Protein AF-A0A948BD24-F1 (afdb_monomer_lite)

Secondary structure (DSSP, 8-state):
--HHHHHHHHHHHHHHHHHTT--HHHHHHHHHHHHHHHHHHHHHSTTT-PPPSS-TT-SHHHHHT--HHHHHHHHHHHHHHHHTSSTHHHHHSTT-----S-HHHHHHIIIIIITTS-STTS-HHHHHHHHH--

pLDDT: mean 91.84, std 8.22, range [50.53, 98.44]

Radius of gyration: 14.21 Å; chains: 1; bounding box: 34×25×36 Å

Sequence (134 aa):
MTSANIVQKLWNYCNVLRDDGMSYGDYVEQLTYLLFLKMSDERTKAPYNKPSAVPEGCDWPTLIKKDGDDLFVHYRHLLDKLGKEKGLLGLIFNKSQNKFQDPAKLRRLLVDLIGKENWSVMSADVKGDAYEGL

Structure (mmCIF, N/CA/C/O backbone):
data_AF-A0A948BD24-F1
#
_entry.id   AF-A0A948BD24-F1
#
loop_
_atom_site.group_PDB
_atom_site.id
_atom_site.type_symbol
_atom_site.label_atom_id
_atom_site.label_alt_id
_atom_site.label_comp_id
_atom_site.label_asym_id
_atom_site.label_entity_id
_atom_site.label_seq_id
_atom_site.pdbx_PDB_ins_code
_atom_site.Cartn_x
_atom_site.Cartn_y
_atom_site.Cartn_z
_atom_site.occupancy
_atom_site.B_iso_or_equiv
_atom_site.auth_seq_id
_atom_site.auth_comp_id
_atom_site.auth_asym_id
_atom_site.auth_atom_id
_atom_site.pdbx_PDB_model_num
ATOM 1 N N . MET A 1 1 ? 16.254 -7.986 10.966 1.00 50.53 1 MET A N 1
ATOM 2 C CA . MET A 1 1 ? 16.641 -6.950 9.984 1.00 50.53 1 MET A CA 1
ATOM 3 C C . MET A 1 1 ? 16.732 -5.645 10.757 1.00 50.53 1 MET A C 1
ATOM 5 O O . MET A 1 1 ? 15.875 -5.440 11.606 1.00 50.53 1 MET A O 1
ATOM 9 N N . THR A 1 2 ? 17.774 -4.833 10.587 1.00 62.69 2 THR A N 1
ATOM 10 C CA . THR A 1 2 ? 17.799 -3.501 11.215 1.00 62.69 2 THR A CA 1
ATOM 11 C C . THR A 1 2 ? 16.849 -2.579 10.461 1.00 62.69 2 THR A C 1
ATOM 13 O O . THR A 1 2 ? 16.658 -2.732 9.254 1.00 62.69 2 THR A O 1
ATOM 16 N N . SER A 1 3 ? 16.266 -1.612 11.158 1.00 66.06 3 SER A N 1
ATOM 17 C CA . SER A 1 3 ? 15.333 -0.655 10.570 1.00 66.06 3 SER A CA 1
ATOM 18 C C . SER A 1 3 ? 15.942 0.164 9.419 1.00 66.06 3 SER A C 1
ATOM 20 O O . SER A 1 3 ? 15.271 0.446 8.434 1.00 66.06 3 SER A O 1
ATOM 22 N N . ALA A 1 4 ? 17.248 0.444 9.471 1.00 71.25 4 ALA A N 1
ATOM 23 C CA . ALA A 1 4 ? 17.970 1.104 8.380 1.00 71.25 4 ALA A CA 1
ATOM 24 C C . ALA A 1 4 ? 17.960 0.289 7.067 1.00 71.25 4 ALA A C 1
ATOM 26 O O . ALA A 1 4 ? 17.893 0.855 5.977 1.00 71.25 4 ALA A O 1
ATOM 27 N N . ASN A 1 5 ? 17.961 -1.048 7.151 1.00 83.50 5 ASN A N 1
ATOM 28 C CA . ASN A 1 5 ? 18.003 -1.906 5.965 1.00 83.50 5 ASN A CA 1
ATOM 29 C C . ASN A 1 5 ? 16.668 -1.932 5.208 1.00 83.50 5 ASN A C 1
ATOM 31 O O . ASN A 1 5 ? 16.674 -2.141 3.996 1.00 83.50 5 ASN A O 1
ATOM 35 N N . ILE A 1 6 ? 15.527 -1.766 5.891 1.00 85.25 6 ILE A N 1
ATOM 36 C CA . ILE A 1 6 ? 14.225 -1.708 5.208 1.00 85.25 6 ILE A CA 1
ATOM 37 C C . ILE A 1 6 ? 14.039 -0.368 4.503 1.00 85.25 6 ILE A C 1
ATOM 39 O O . ILE A 1 6 ? 13.622 -0.361 3.345 1.00 85.25 6 ILE A O 1
ATOM 43 N N . VAL A 1 7 ? 14.424 0.737 5.152 1.00 85.50 7 VAL A N 1
ATOM 44 C CA . VAL A 1 7 ? 14.413 2.070 4.540 1.00 85.50 7 VAL A CA 1
ATOM 45 C C . VAL A 1 7 ? 15.239 2.011 3.257 1.00 85.50 7 VAL A C 1
ATOM 47 O O . VAL A 1 7 ? 14.680 2.120 2.174 1.00 85.50 7 VAL A O 1
ATOM 50 N N . GLN A 1 8 ? 16.510 1.616 3.318 1.00 88.75 8 GLN A N 1
ATOM 51 C CA . GLN A 1 8 ? 17.349 1.515 2.117 1.00 88.75 8 GLN A CA 1
ATOM 52 C C . GLN A 1 8 ? 16.759 0.630 0.991 1.00 88.75 8 GLN A C 1
ATOM 54 O O . GLN A 1 8 ? 16.983 0.883 -0.194 1.00 88.75 8 GLN A O 1
ATOM 59 N N . LYS A 1 9 ? 15.980 -0.408 1.316 1.00 90.75 9 LYS A N 1
ATOM 60 C CA . LYS A 1 9 ? 15.297 -1.222 0.296 1.00 90.75 9 LYS A CA 1
ATOM 61 C C . LYS A 1 9 ? 14.136 -0.490 -0.375 1.00 90.75 9 LYS A C 1
ATOM 63 O O . LYS A 1 9 ? 14.016 -0.593 -1.594 1.00 90.75 9 LYS A O 1
ATOM 68 N N . LEU A 1 10 ? 13.305 0.226 0.384 1.00 91.69 10 LEU A N 1
ATOM 69 C CA . LEU A 1 10 ? 12.228 1.060 -0.168 1.00 91.69 10 LEU A CA 1
ATOM 70 C C . LEU A 1 10 ? 12.796 2.130 -1.102 1.00 91.69 10 LEU A C 1
ATOM 72 O O . LEU A 1 10 ? 12.311 2.334 -2.208 1.00 91.69 10 LEU A O 1
ATOM 76 N N . TRP A 1 11 ? 13.901 2.726 -0.686 1.00 87.94 11 TRP A N 1
ATOM 77 C CA . TRP A 1 11 ? 14.679 3.708 -1.427 1.00 87.94 11 TRP A CA 1
ATOM 78 C C . TRP A 1 11 ? 15.191 3.207 -2.769 1.00 87.94 11 TRP A C 1
ATOM 80 O O . TRP A 1 11 ? 14.926 3.788 -3.821 1.00 87.94 11 TRP A O 1
ATOM 90 N N . ASN A 1 12 ? 15.884 2.070 -2.746 1.00 91.81 12 ASN A N 1
ATOM 91 C CA . ASN A 1 12 ? 16.360 1.436 -3.968 1.00 91.81 12 ASN A CA 1
ATOM 92 C C . ASN A 1 12 ? 15.195 1.080 -4.897 1.00 91.81 12 ASN A C 1
ATOM 94 O O . ASN A 1 12 ? 15.341 1.132 -6.115 1.00 91.81 12 ASN A O 1
ATOM 98 N N . TYR A 1 13 ? 14.035 0.746 -4.330 1.00 94.44 13 TYR A N 1
ATOM 99 C CA . TYR A 1 13 ? 12.848 0.438 -5.108 1.00 94.44 13 TYR A CA 1
ATOM 100 C C . TYR A 1 13 ? 12.177 1.672 -5.721 1.00 94.44 13 TYR A C 1
ATOM 102 O O . TYR A 1 13 ? 11.712 1.595 -6.854 1.00 94.44 13 TYR A O 1
ATOM 110 N N . CYS A 1 14 ? 12.207 2.820 -5.039 1.00 92.50 14 CYS A N 1
ATOM 111 C CA . CYS A 1 14 ? 11.777 4.104 -5.598 1.00 92.50 14 CYS A CA 1
ATOM 112 C C . CYS A 1 14 ? 12.518 4.425 -6.902 1.00 92.50 14 CYS A C 1
ATOM 114 O O . CYS A 1 14 ? 11.891 4.831 -7.876 1.00 92.50 14 CYS A O 1
ATOM 116 N N . ASN A 1 15 ? 13.835 4.194 -6.955 1.00 91.69 15 ASN A N 1
ATOM 117 C CA . ASN A 1 15 ? 14.613 4.409 -8.180 1.00 91.69 15 ASN A CA 1
ATOM 118 C C . ASN A 1 15 ? 14.117 3.532 -9.340 1.00 91.69 15 ASN A C 1
ATOM 120 O O . ASN A 1 15 ? 13.971 4.031 -10.449 1.00 91.69 15 ASN A O 1
ATOM 124 N N . VAL A 1 16 ? 13.780 2.265 -9.072 1.00 93.81 16 VAL A N 1
ATOM 125 C CA . VAL A 1 16 ? 13.220 1.354 -10.088 1.00 93.81 16 VAL A CA 1
ATOM 126 C C . VAL A 1 16 ? 11.871 1.857 -10.606 1.00 93.81 16 VAL A C 1
ATOM 128 O O . VAL A 1 16 ? 11.633 1.837 -11.806 1.00 93.81 16 VAL A O 1
ATOM 131 N N . LEU A 1 17 ? 10.989 2.321 -9.717 1.00 95.44 17 LEU A N 1
ATOM 132 C CA . LEU A 1 17 ? 9.674 2.844 -10.106 1.00 95.44 17 LEU A CA 1
ATOM 133 C C . LEU A 1 17 ? 9.782 4.176 -10.860 1.00 95.44 17 LEU A C 1
ATOM 135 O O . LEU A 1 17 ? 8.974 4.457 -11.744 1.00 95.44 17 LEU A O 1
ATOM 139 N N . ARG A 1 18 ? 10.792 4.987 -10.535 1.00 93.62 18 ARG A N 1
ATOM 140 C CA . ARG A 1 18 ? 11.085 6.233 -11.245 1.00 93.62 18 ARG A CA 1
ATOM 141 C C . ARG A 1 18 ? 11.492 5.980 -12.691 1.00 93.62 18 ARG A C 1
ATOM 143 O O . ARG A 1 18 ? 11.068 6.727 -13.568 1.00 93.62 18 ARG A O 1
ATOM 150 N N . ASP A 1 19 ? 12.255 4.921 -12.944 1.00 93.06 19 ASP A N 1
ATOM 151 C CA . ASP A 1 19 ? 12.629 4.527 -14.305 1.00 93.06 19 ASP A CA 1
ATOM 152 C C . ASP A 1 19 ? 11.397 4.107 -15.142 1.00 93.06 19 ASP A C 1
ATOM 154 O O . ASP A 1 19 ? 11.422 4.213 -16.366 1.00 93.06 19 ASP A O 1
ATOM 158 N N . ASP A 1 20 ? 10.284 3.736 -14.493 1.00 92.75 20 ASP A N 1
ATOM 159 C CA . ASP A 1 20 ? 8.979 3.495 -15.134 1.00 92.75 20 ASP A CA 1
ATOM 160 C C . ASP A 1 20 ? 8.096 4.748 -15.253 1.00 92.75 20 ASP A C 1
ATOM 162 O O . ASP A 1 20 ? 6.933 4.661 -15.650 1.00 92.75 20 ASP A O 1
ATOM 166 N N . GLY A 1 21 ? 8.614 5.917 -14.876 1.00 92.62 21 GLY A N 1
ATOM 167 C CA . GLY A 1 21 ? 7.902 7.191 -14.954 1.00 92.62 21 GLY A CA 1
ATOM 168 C C . GLY A 1 21 ? 7.077 7.559 -13.719 1.00 92.62 21 GLY A C 1
ATOM 169 O O . GLY A 1 21 ? 6.337 8.541 -13.773 1.00 92.62 21 GLY A O 1
ATOM 170 N N . MET A 1 22 ? 7.191 6.832 -12.600 1.00 96.19 22 MET A N 1
ATOM 171 C CA . MET A 1 22 ? 6.590 7.270 -11.336 1.00 96.19 22 MET A CA 1
ATOM 172 C C . MET A 1 22 ? 7.366 8.470 -10.785 1.00 96.19 22 MET A C 1
ATOM 174 O O . MET A 1 22 ? 8.573 8.385 -10.550 1.00 96.19 22 MET A O 1
ATOM 178 N N . SER A 1 23 ? 6.686 9.597 -10.556 1.00 94.94 23 SER A N 1
ATOM 179 C CA . SER A 1 23 ? 7.336 10.719 -9.886 1.00 94.94 23 SER A CA 1
ATOM 180 C C . SER A 1 23 ? 7.630 10.368 -8.430 1.00 94.94 23 SER A C 1
ATOM 182 O O . SER A 1 23 ? 6.988 9.516 -7.816 1.00 94.94 23 SER A O 1
ATOM 184 N N . TYR A 1 24 ? 8.596 11.063 -7.851 1.00 90.75 24 TYR A N 1
ATOM 185 C CA . TYR A 1 24 ? 8.910 10.911 -6.442 1.00 90.75 24 TYR A CA 1
ATOM 186 C C . TYR A 1 24 ? 7.693 11.194 -5.532 1.00 90.75 24 TYR A C 1
ATOM 188 O O . TYR A 1 24 ? 7.400 10.418 -4.624 1.00 90.75 24 TYR A O 1
ATOM 196 N N . GLY A 1 25 ? 6.939 12.262 -5.821 1.00 92.69 25 GLY A N 1
ATOM 197 C CA . GLY A 1 25 ? 5.733 12.602 -5.062 1.00 92.69 25 GLY A CA 1
ATOM 198 C C . GLY A 1 25 ? 4.661 11.516 -5.165 1.00 92.69 25 GLY A C 1
ATOM 199 O O . GLY A 1 25 ? 4.069 11.144 -4.154 1.00 92.69 25 GLY A O 1
ATOM 200 N N . ASP A 1 26 ? 4.480 10.944 -6.361 1.00 95.62 26 ASP A N 1
ATOM 201 C CA . ASP A 1 26 ? 3.586 9.800 -6.560 1.00 95.62 26 ASP 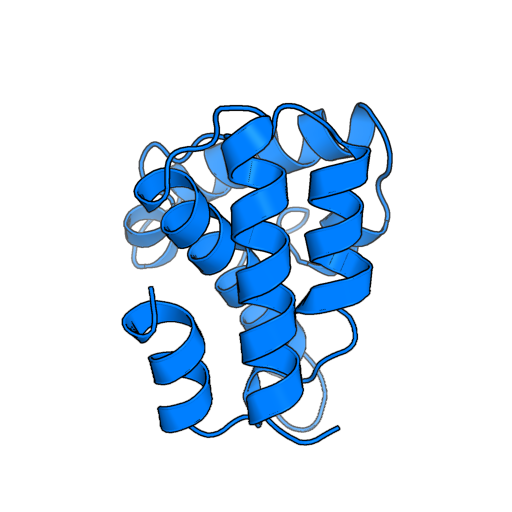A CA 1
ATOM 202 C C . ASP A 1 26 ? 4.042 8.594 -5.729 1.00 95.62 26 ASP A C 1
ATOM 204 O O . ASP A 1 26 ? 3.220 7.947 -5.088 1.00 95.62 26 ASP A O 1
ATOM 208 N N . TYR A 1 27 ? 5.344 8.293 -5.693 1.00 94.56 27 TYR A N 1
ATOM 209 C CA . TYR A 1 27 ? 5.867 7.184 -4.896 1.00 94.56 27 TYR A CA 1
ATOM 210 C C . TYR A 1 27 ? 5.580 7.353 -3.398 1.00 94.56 27 TYR A C 1
ATOM 212 O O . TYR A 1 27 ? 5.067 6.424 -2.771 1.00 94.56 27 TYR A O 1
ATOM 220 N N . VAL A 1 28 ? 5.861 8.533 -2.833 1.00 93.06 28 VAL A N 1
ATOM 221 C CA . VAL A 1 28 ? 5.578 8.846 -1.420 1.00 93.06 28 VAL A CA 1
ATOM 222 C C . VAL A 1 28 ? 4.083 8.702 -1.124 1.00 93.06 28 VAL A C 1
ATOM 224 O O . VAL A 1 28 ? 3.698 8.118 -0.106 1.00 93.06 28 VAL A O 1
ATOM 227 N N . GLU A 1 29 ? 3.226 9.188 -2.023 1.00 94.56 29 GLU A N 1
ATOM 228 C CA . GLU A 1 29 ? 1.774 9.068 -1.902 1.00 94.56 29 GLU A CA 1
ATOM 229 C C . GLU A 1 29 ? 1.335 7.592 -1.885 1.00 94.56 29 GLU A C 1
ATOM 231 O O . GLU A 1 29 ? 0.653 7.152 -0.954 1.00 94.56 29 GLU A O 1
ATOM 236 N N . GLN A 1 30 ? 1.797 6.789 -2.849 1.00 96.50 30 GLN A N 1
ATOM 237 C CA . GLN A 1 30 ? 1.493 5.357 -2.892 1.00 96.50 30 GLN A CA 1
ATOM 238 C C . GLN A 1 30 ? 2.009 4.622 -1.648 1.00 96.50 30 GLN A C 1
ATOM 240 O O . GLN A 1 30 ? 1.302 3.789 -1.079 1.00 96.50 30 GLN A O 1
ATOM 245 N N . LEU A 1 31 ? 3.226 4.932 -1.197 1.00 94.62 31 LEU A N 1
ATOM 246 C CA . LEU A 1 31 ? 3.806 4.338 0.002 1.00 94.62 31 LEU A CA 1
ATOM 247 C C . LEU A 1 31 ? 2.954 4.657 1.239 1.00 94.62 31 LEU A C 1
ATOM 249 O O . LEU A 1 31 ? 2.681 3.760 2.036 1.00 94.62 31 LEU A O 1
ATOM 253 N N . THR A 1 32 ? 2.465 5.893 1.355 1.00 93.81 32 THR A N 1
ATOM 254 C CA . THR A 1 32 ? 1.578 6.332 2.443 1.00 93.81 32 THR A CA 1
ATOM 255 C C . THR A 1 32 ? 0.298 5.497 2.490 1.00 93.81 32 THR A C 1
ATOM 257 O O . THR A 1 32 ? -0.079 4.995 3.553 1.00 93.81 32 THR A O 1
ATOM 260 N N . TYR A 1 33 ? -0.349 5.279 1.342 1.00 97.06 33 TYR A N 1
ATOM 261 C CA . TYR A 1 33 ? -1.556 4.452 1.244 1.00 97.06 33 TYR A CA 1
ATOM 262 C C . TYR A 1 33 ? -1.301 3.013 1.685 1.00 97.06 33 TYR A C 1
ATOM 264 O O . TYR A 1 33 ? -2.036 2.460 2.506 1.00 97.06 33 TYR A O 1
ATOM 272 N N . LEU A 1 34 ? -0.234 2.407 1.172 1.00 97.12 34 LEU A N 1
ATOM 273 C CA . LEU A 1 34 ? 0.094 1.016 1.456 1.00 97.12 34 LEU A CA 1
ATOM 274 C C . LEU A 1 34 ? 0.503 0.807 2.918 1.00 97.12 34 LEU A C 1
ATOM 276 O O . LEU A 1 34 ? 0.056 -0.155 3.547 1.00 97.12 34 LEU A O 1
ATOM 280 N N . LEU A 1 35 ? 1.290 1.721 3.488 1.00 95.19 35 LEU A N 1
ATOM 281 C CA . LEU A 1 35 ? 1.668 1.679 4.900 1.00 95.19 35 LEU A CA 1
ATOM 282 C C . LEU A 1 35 ? 0.464 1.880 5.817 1.00 95.19 35 LEU A C 1
ATOM 284 O O . LEU A 1 35 ? 0.338 1.161 6.811 1.00 95.19 35 LEU A O 1
ATOM 288 N N . PHE A 1 36 ? -0.458 2.783 5.471 1.00 95.50 36 PHE A N 1
ATOM 289 C CA . PHE A 1 36 ? -1.703 2.944 6.218 1.00 95.50 36 PHE A CA 1
ATOM 290 C C . PHE A 1 36 ? -2.499 1.634 6.259 1.00 95.50 36 PHE A C 1
ATOM 292 O O . PHE A 1 36 ? -2.906 1.191 7.335 1.00 95.50 36 PHE A O 1
ATOM 299 N N . LEU A 1 37 ? -2.673 0.975 5.109 1.00 97.12 37 LEU A N 1
ATOM 300 C CA . LEU A 1 37 ? -3.398 -0.294 5.014 1.00 97.12 37 LEU A CA 1
ATOM 301 C C . LEU A 1 37 ? -2.703 -1.407 5.805 1.00 97.12 37 LEU A C 1
ATOM 303 O O . LEU A 1 37 ? -3.365 -2.127 6.557 1.00 97.12 37 LEU A O 1
ATOM 307 N N . LYS A 1 38 ? -1.373 -1.513 5.698 1.00 96.31 38 LYS A N 1
ATOM 308 C CA . LYS A 1 38 ? -0.575 -2.488 6.451 1.00 96.31 38 LYS A CA 1
ATOM 309 C C . LYS A 1 38 ? -0.707 -2.285 7.958 1.00 96.31 38 LYS A C 1
ATOM 311 O O . LYS A 1 38 ? -0.982 -3.236 8.684 1.00 96.31 38 LYS A O 1
ATOM 316 N N . MET A 1 39 ? -0.529 -1.054 8.431 1.00 94.31 39 MET A N 1
ATOM 317 C CA . MET A 1 39 ? -0.611 -0.728 9.857 1.00 94.31 39 MET A CA 1
ATOM 318 C C . MET A 1 39 ? -2.039 -0.858 10.395 1.00 94.31 39 MET A C 1
ATOM 320 O O . MET A 1 39 ? -2.229 -1.235 11.551 1.00 94.31 39 MET A O 1
ATOM 324 N N . SER A 1 40 ? -3.051 -0.569 9.572 1.00 94.62 40 SER A N 1
ATOM 325 C CA . SER A 1 40 ? -4.451 -0.826 9.916 1.00 94.62 40 SER A CA 1
ATOM 326 C C . SER A 1 40 ? -4.686 -2.320 10.159 1.00 94.62 40 SER A C 1
ATOM 328 O O . SER A 1 40 ? -5.230 -2.679 11.200 1.00 94.62 40 SER A O 1
ATOM 330 N N . ASP A 1 41 ? -4.221 -3.193 9.261 1.00 96.12 41 ASP A N 1
ATOM 331 C CA . ASP A 1 41 ? -4.325 -4.655 9.406 1.00 96.12 41 ASP A CA 1
ATOM 332 C C . ASP A 1 41 ? -3.507 -5.211 10.585 1.00 96.12 41 ASP A C 1
ATOM 334 O O . ASP A 1 41 ? -3.962 -6.093 11.304 1.00 96.12 41 ASP A O 1
ATOM 338 N N . GLU A 1 42 ? -2.316 -4.684 10.857 1.00 95.50 42 GLU A N 1
ATOM 339 C CA . GLU A 1 42 ? -1.540 -5.094 12.037 1.00 95.50 42 GLU A CA 1
ATOM 340 C C . GLU A 1 42 ? -2.257 -4.773 13.352 1.00 95.50 42 GLU A C 1
ATOM 342 O O . GLU A 1 42 ? -2.169 -5.536 14.314 1.00 95.50 42 GLU A O 1
ATOM 347 N N . ARG A 1 43 ? -2.992 -3.657 13.403 1.00 94.56 43 ARG A N 1
ATOM 348 C CA . ARG A 1 43 ? -3.752 -3.246 14.589 1.00 94.56 43 ARG A CA 1
ATOM 349 C C . ARG A 1 43 ? -4.990 -4.099 14.836 1.00 94.56 43 ARG A C 1
ATOM 351 O O . ARG A 1 43 ? -5.452 -4.125 15.976 1.00 94.56 43 ARG A O 1
ATOM 358 N N . THR A 1 44 ? -5.519 -4.791 13.826 1.00 95.19 44 THR A N 1
ATOM 359 C CA . THR A 1 44 ? -6.635 -5.733 14.028 1.00 95.19 44 THR A CA 1
ATOM 360 C C . THR A 1 44 ? -6.187 -7.049 14.651 1.00 95.19 44 THR A C 1
ATOM 362 O O . THR A 1 44 ? -7.004 -7.790 15.191 1.00 95.19 44 THR A O 1
ATOM 365 N N . LYS A 1 45 ? -4.881 -7.327 14.631 1.00 93.12 45 LYS A N 1
ATOM 366 C CA . LYS A 1 45 ? -4.279 -8.553 15.152 1.00 93.12 45 LYS A CA 1
ATOM 367 C C . LYS A 1 45 ? -3.791 -8.365 16.586 1.00 93.12 45 LYS A C 1
ATOM 369 O O . LYS A 1 45 ? -3.675 -7.247 17.100 1.00 93.12 45 LYS A O 1
ATOM 374 N N . ALA A 1 46 ? -3.482 -9.479 17.244 1.00 88.94 46 ALA A N 1
ATOM 375 C CA . ALA A 1 46 ? -2.813 -9.457 18.537 1.00 88.94 46 ALA A CA 1
ATOM 376 C C . ALA A 1 46 ? -1.471 -8.694 18.437 1.00 88.94 46 ALA A C 1
ATOM 378 O O . ALA A 1 46 ? -0.772 -8.830 17.430 1.00 88.94 46 ALA A O 1
ATOM 379 N N . PRO A 1 47 ? -1.088 -7.902 19.456 1.00 90.12 47 PRO A N 1
ATOM 380 C CA . PRO A 1 47 ? -1.734 -7.751 20.767 1.00 90.12 47 PRO A CA 1
ATOM 381 C C . PRO A 1 47 ? -2.870 -6.712 20.816 1.00 90.12 47 PRO A C 1
ATOM 383 O O . PRO A 1 47 ? -3.515 -6.569 21.850 1.00 90.12 47 PRO A O 1
ATOM 386 N N . TYR A 1 48 ? -3.114 -5.966 19.737 1.00 90.19 48 TYR A N 1
ATOM 387 C CA . TYR A 1 48 ? -3.981 -4.785 19.769 1.00 90.19 48 TYR A CA 1
ATOM 388 C C . TYR A 1 48 ?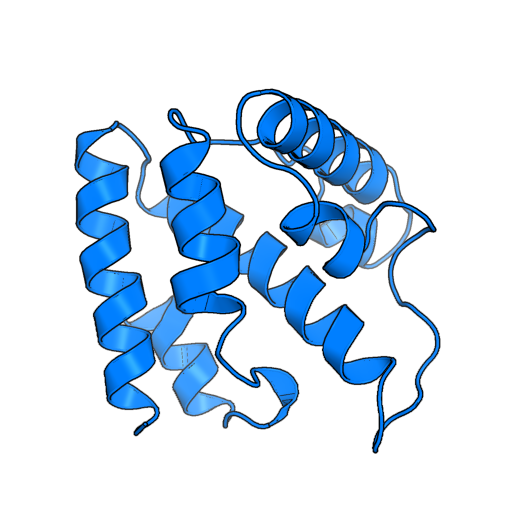 -5.470 -5.100 19.594 1.00 90.19 48 TYR A C 1
ATOM 390 O O . TYR A 1 48 ? -6.287 -4.438 20.229 1.00 90.19 48 TYR A O 1
ATOM 398 N N . ASN A 1 49 ? -5.811 -6.083 18.751 1.00 92.81 49 ASN A N 1
ATOM 399 C CA . ASN A 1 49 ? -7.179 -6.568 18.505 1.00 92.81 49 ASN A CA 1
ATOM 400 C C . ASN A 1 49 ? -8.211 -5.444 18.274 1.00 92.81 49 ASN A C 1
ATOM 402 O O . ASN A 1 49 ? -9.337 -5.498 18.773 1.00 92.81 49 ASN A O 1
ATOM 406 N N . LYS A 1 50 ? -7.818 -4.382 17.561 1.00 93.50 50 LYS A N 1
ATOM 407 C CA . LYS A 1 50 ? -8.694 -3.241 17.280 1.00 93.50 50 LYS A CA 1
ATOM 408 C C . LYS A 1 50 ? -9.677 -3.565 16.150 1.00 93.50 50 LYS A C 1
ATOM 410 O O . LYS A 1 50 ? -9.356 -4.363 15.271 1.00 93.50 50 LYS A O 1
ATOM 415 N N . PRO A 1 51 ? -10.847 -2.907 16.108 1.00 91.69 51 PRO A N 1
ATOM 416 C CA . PRO A 1 51 ? -11.709 -2.959 14.934 1.00 91.69 51 PRO A CA 1
ATOM 417 C C . PRO A 1 51 ? -10.967 -2.491 13.676 1.00 91.69 51 PRO A C 1
ATOM 419 O O . PRO A 1 51 ? -10.106 -1.609 13.755 1.00 91.69 51 PRO A O 1
ATOM 422 N N . SER A 1 52 ? -11.319 -3.062 12.521 1.00 91.44 52 SER A N 1
ATOM 423 C CA . SER A 1 52 ? -10.786 -2.601 11.236 1.00 91.44 52 SER A CA 1
ATOM 424 C C . SER A 1 52 ? -11.115 -1.125 11.034 1.00 91.44 52 SER A C 1
ATOM 426 O O . SER A 1 52 ? -12.267 -0.718 11.175 1.00 91.44 52 SER A O 1
ATOM 428 N N . ALA A 1 53 ? -10.101 -0.330 10.689 1.00 90.19 53 ALA A N 1
ATOM 429 C CA . ALA A 1 53 ? -10.292 1.074 10.347 1.00 90.19 53 ALA A CA 1
ATOM 430 C C . ALA A 1 53 ? -10.777 1.266 8.905 1.00 90.19 53 ALA A C 1
ATOM 432 O O . ALA A 1 53 ? -11.152 2.379 8.560 1.00 90.19 53 ALA A O 1
ATOM 433 N N . VAL A 1 54 ? -10.750 0.216 8.077 1.00 94.69 54 VAL A N 1
ATOM 434 C CA . VAL A 1 54 ? -11.148 0.247 6.664 1.00 94.69 54 VAL A CA 1
ATOM 435 C C . VAL A 1 54 ? -12.385 -0.624 6.416 1.00 94.69 54 VAL A C 1
ATOM 437 O O . VAL A 1 54 ? -12.555 -1.636 7.108 1.00 94.69 54 VAL A O 1
ATOM 440 N N . PRO A 1 55 ? -13.240 -0.269 5.436 1.00 94.56 55 PRO A N 1
ATOM 441 C CA . PRO A 1 55 ? -14.393 -1.077 5.055 1.00 94.56 55 PRO A CA 1
ATOM 442 C C . PRO A 1 55 ? -14.005 -2.488 4.606 1.00 94.56 55 PRO A C 1
ATOM 444 O O . PRO A 1 55 ? -12.893 -2.734 4.133 1.00 94.56 55 PRO A O 1
ATOM 447 N N . GLU A 1 56 ? -14.968 -3.405 4.672 1.00 91.44 56 GLU A N 1
ATOM 448 C CA . GLU A 1 56 ? -14.793 -4.764 4.165 1.00 91.44 56 GLU A CA 1
ATOM 449 C C . GLU A 1 56 ? -14.397 -4.761 2.677 1.00 91.44 56 GLU A C 1
ATOM 451 O O . GLU A 1 56 ? -14.921 -3.984 1.862 1.00 91.44 56 GLU A O 1
ATOM 456 N N . GLY A 1 57 ? -13.431 -5.618 2.337 1.00 93.31 57 GLY A N 1
ATOM 457 C CA . GLY A 1 57 ? -12.863 -5.721 0.993 1.00 93.31 57 GLY A CA 1
ATOM 458 C C . GLY A 1 57 ? -11.824 -4.647 0.647 1.00 93.31 57 GLY A C 1
ATOM 459 O O . GLY A 1 57 ? -11.275 -4.690 -0.449 1.00 93.31 57 GLY A O 1
ATOM 460 N N . CYS A 1 58 ? -11.539 -3.705 1.553 1.00 95.94 58 CYS A N 1
ATOM 461 C CA . CYS A 1 58 ? -10.544 -2.641 1.368 1.00 95.94 58 CYS A CA 1
ATOM 462 C C . CYS A 1 58 ? -9.320 -2.805 2.281 1.00 95.94 58 CYS A C 1
ATOM 464 O O . CYS A 1 58 ? -8.635 -1.829 2.579 1.00 95.94 58 CYS A O 1
ATOM 466 N N . ASP A 1 59 ? -9.065 -4.019 2.766 1.00 95.50 59 ASP A N 1
ATOM 467 C CA . ASP A 1 59 ? -8.000 -4.305 3.724 1.00 95.50 59 ASP A CA 1
ATOM 468 C C . ASP A 1 59 ? -6.714 -4.828 3.067 1.00 95.50 59 ASP A C 1
ATOM 470 O O . ASP A 1 59 ? -6.677 -5.237 1.903 1.00 95.50 59 ASP A O 1
ATOM 474 N N . TRP A 1 60 ? -5.629 -4.820 3.838 1.00 97.38 60 TRP A N 1
ATOM 475 C CA . TRP A 1 60 ? -4.338 -5.334 3.391 1.00 97.38 60 TRP A CA 1
ATOM 476 C C . TRP A 1 60 ? -4.376 -6.814 2.949 1.00 97.38 60 TRP A C 1
ATOM 478 O O . TRP A 1 60 ? -3.832 -7.119 1.883 1.00 97.38 60 TRP A O 1
ATOM 488 N N . PRO A 1 61 ? -5.024 -7.745 3.686 1.00 96.88 61 PRO A N 1
ATOM 489 C CA . PRO A 1 61 ? -5.170 -9.132 3.247 1.00 96.88 61 PRO A CA 1
ATOM 490 C C . PRO A 1 61 ? -5.803 -9.292 1.863 1.00 96.88 61 PRO A C 1
ATOM 492 O O . PRO A 1 61 ? -5.407 -10.194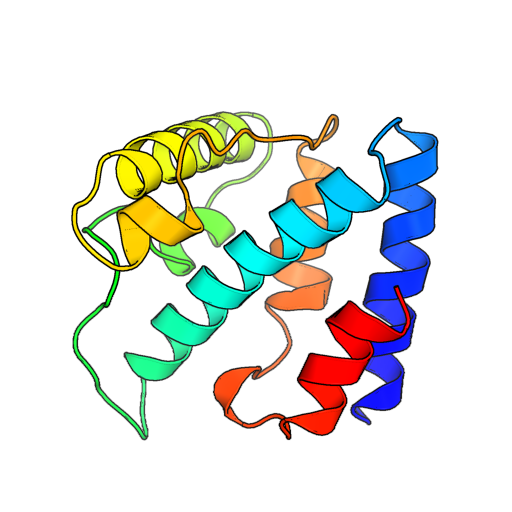 1.125 1.00 96.88 61 PRO A O 1
ATOM 495 N N . THR A 1 62 ? -6.778 -8.457 1.496 1.00 96.75 62 THR A N 1
ATOM 496 C CA . THR A 1 62 ? -7.412 -8.529 0.172 1.00 96.75 62 THR A CA 1
ATOM 497 C C . THR A 1 62 ? -6.455 -8.131 -0.948 1.00 96.75 62 THR A C 1
ATOM 499 O O . THR A 1 62 ? -6.484 -8.766 -1.999 1.00 96.75 62 THR A O 1
ATOM 502 N N . LEU A 1 63 ? -5.559 -7.161 -0.718 1.00 95.81 63 LEU A N 1
ATOM 503 C CA . LEU A 1 63 ? -4.547 -6.743 -1.694 1.00 95.81 63 LEU A CA 1
ATOM 504 C C . LEU A 1 63 ? -3.525 -7.844 -1.973 1.00 95.81 63 LEU A C 1
ATOM 506 O O . LEU A 1 63 ? -3.294 -8.196 -3.125 1.00 95.81 63 LEU A O 1
ATOM 510 N N . ILE A 1 64 ? -2.933 -8.427 -0.930 1.00 96.81 64 ILE A N 1
ATOM 511 C CA . ILE A 1 64 ? -1.835 -9.398 -1.092 1.00 96.81 64 ILE A CA 1
ATOM 512 C C . ILE A 1 64 ? -2.283 -10.761 -1.641 1.00 96.81 64 ILE A C 1
ATOM 514 O O . ILE A 1 64 ? -1.442 -11.578 -2.009 1.00 96.81 64 ILE A O 1
ATOM 518 N N . LYS A 1 65 ? -3.597 -11.020 -1.683 1.00 96.69 65 LYS A N 1
ATOM 519 C CA . LYS A 1 65 ? -4.200 -12.216 -2.295 1.00 96.69 65 LYS A CA 1
ATOM 520 C C . LYS A 1 65 ? -4.423 -12.074 -3.804 1.00 96.69 65 LYS A C 1
ATOM 522 O O . LYS A 1 65 ? -4.898 -13.023 -4.425 1.00 96.69 65 LYS A O 1
ATOM 527 N N . LYS A 1 66 ? -4.160 -10.898 -4.377 1.00 97.19 66 LYS A N 1
ATOM 528 C CA . LYS A 1 66 ? -4.305 -10.615 -5.807 1.00 97.19 66 LYS A CA 1
ATOM 529 C C . LYS A 1 66 ? -2.938 -10.487 -6.467 1.00 97.19 66 LYS A C 1
ATOM 531 O O . LYS A 1 66 ? -1.963 -10.090 -5.832 1.00 97.19 66 LYS A O 1
ATOM 536 N N . ASP A 1 67 ? -2.903 -10.785 -7.759 1.00 95.19 67 ASP A N 1
ATOM 537 C CA . ASP A 1 67 ? -1.717 -10.727 -8.609 1.00 95.19 67 ASP A CA 1
ATOM 538 C C . ASP A 1 67 ? -2.100 -10.214 -10.005 1.00 95.19 67 ASP A C 1
ATOM 540 O O . ASP A 1 67 ? -3.274 -10.241 -10.377 1.00 95.19 67 ASP A O 1
ATOM 544 N N . GLY A 1 68 ? -1.121 -9.729 -10.775 1.00 96.25 68 GLY A N 1
ATOM 545 C CA . GLY A 1 68 ? -1.339 -9.271 -12.152 1.00 96.25 68 GLY A CA 1
ATOM 546 C C . GLY A 1 68 ? -2.411 -8.180 -12.279 1.00 96.25 68 GLY A C 1
ATOM 547 O O . GLY A 1 68 ? -2.523 -7.290 -11.434 1.00 96.25 68 GLY A O 1
ATOM 548 N N . ASP A 1 69 ? -3.218 -8.257 -13.335 1.00 96.62 69 ASP A N 1
ATOM 549 C CA . ASP A 1 69 ? -4.258 -7.262 -13.622 1.00 96.62 69 ASP A CA 1
ATOM 550 C C . ASP A 1 69 ? -5.326 -7.183 -12.526 1.00 96.62 69 ASP A C 1
ATOM 552 O O . ASP A 1 69 ? -5.798 -6.091 -12.195 1.00 96.62 69 ASP A O 1
ATOM 556 N N . ASP A 1 70 ? -5.653 -8.314 -11.894 1.00 97.88 70 ASP A N 1
ATOM 557 C CA . ASP A 1 70 ? -6.602 -8.367 -10.782 1.00 97.88 70 ASP A CA 1
ATOM 558 C C . ASP A 1 70 ? -6.133 -7.509 -9.604 1.00 97.88 70 ASP A C 1
ATOM 560 O O . ASP A 1 70 ? -6.944 -6.833 -8.966 1.00 97.88 70 ASP A O 1
ATOM 564 N N . LEU A 1 71 ? -4.825 -7.493 -9.323 1.00 98.12 71 LEU A N 1
ATOM 565 C CA . LEU A 1 71 ? -4.251 -6.631 -8.292 1.00 98.12 71 LEU A CA 1
ATOM 566 C C . LEU A 1 71 ? -4.430 -5.151 -8.644 1.00 98.12 71 LEU A C 1
ATOM 568 O O . LEU A 1 71 ? -4.804 -4.355 -7.787 1.00 98.12 71 LEU A O 1
ATOM 572 N N . PHE A 1 72 ? -4.209 -4.775 -9.901 1.00 97.75 72 PHE A N 1
ATOM 573 C CA . PHE A 1 72 ? -4.387 -3.399 -10.368 1.00 97.75 72 PHE A CA 1
ATOM 574 C C . PHE A 1 72 ? -5.840 -2.939 -10.354 1.00 97.75 72 PHE A C 1
ATOM 576 O O .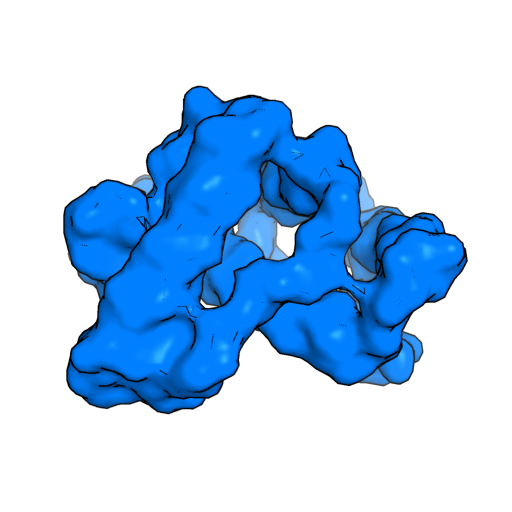 PHE A 1 72 ? -6.127 -1.793 -9.999 1.00 97.75 72 PHE A O 1
ATOM 583 N N . VAL A 1 73 ? -6.769 -3.804 -10.756 1.00 98.12 73 VAL A N 1
ATOM 584 C CA . VAL A 1 73 ? -8.206 -3.529 -10.666 1.00 98.12 73 VAL A CA 1
ATOM 585 C C . VAL A 1 73 ? -8.611 -3.371 -9.204 1.00 98.12 73 VAL A C 1
ATOM 587 O O . VAL A 1 73 ? -9.229 -2.367 -8.848 1.00 98.12 73 VAL A O 1
ATOM 590 N N . HIS A 1 74 ? -8.206 -4.312 -8.346 1.00 98.31 74 HIS A N 1
ATOM 591 C CA . HIS A 1 74 ? -8.537 -4.284 -6.923 1.00 98.31 74 HIS A CA 1
ATOM 592 C C . HIS A 1 74 ? -7.982 -3.040 -6.232 1.00 98.31 74 HIS A C 1
ATOM 594 O O . HIS A 1 74 ? -8.720 -2.340 -5.546 1.00 98.31 74 HIS A O 1
ATOM 600 N N . TYR A 1 75 ? -6.711 -2.710 -6.466 1.00 98.44 75 TYR A N 1
ATOM 601 C CA . TYR A 1 75 ? -6.080 -1.542 -5.859 1.00 98.44 75 TYR A CA 1
ATOM 602 C C . TYR A 1 75 ? -6.751 -0.231 -6.290 1.00 98.44 75 TYR A C 1
ATOM 604 O O . TYR A 1 75 ? -7.034 0.612 -5.443 1.00 98.44 75 TYR A O 1
ATOM 612 N N . ARG A 1 76 ? -7.114 -0.079 -7.573 1.00 98.00 76 ARG A N 1
ATOM 613 C CA . ARG A 1 76 ? -7.867 1.097 -8.049 1.00 98.00 76 ARG A CA 1
ATOM 614 C C . ARG A 1 76 ? -9.233 1.232 -7.375 1.00 98.00 76 ARG A C 1
ATOM 616 O O . ARG A 1 76 ? -9.577 2.323 -6.932 1.00 98.00 76 ARG A O 1
ATOM 623 N N . HIS A 1 77 ? -10.001 0.146 -7.285 1.00 97.81 77 HIS A N 1
ATOM 624 C CA . HIS A 1 77 ? -11.308 0.170 -6.620 1.00 97.81 77 HIS A CA 1
ATOM 625 C C . HIS A 1 77 ? -11.192 0.434 -5.118 1.00 97.81 77 HIS A C 1
ATOM 627 O O . HIS A 1 77 ? -12.024 1.139 -4.552 1.00 97.81 77 HIS A O 1
ATOM 633 N N . LEU A 1 78 ? -10.158 -0.110 -4.476 1.00 97.81 78 LEU A N 1
ATOM 634 C CA . LEU A 1 78 ? -9.872 0.125 -3.068 1.00 97.81 78 LEU A CA 1
ATOM 635 C C . LEU A 1 78 ? -9.587 1.609 -2.813 1.00 97.81 78 LEU A C 1
ATOM 637 O O . LEU A 1 78 ? -10.218 2.190 -1.935 1.00 97.81 78 LEU A O 1
ATOM 641 N N . LEU A 1 79 ? -8.698 2.226 -3.597 1.00 98.06 79 LEU A N 1
ATOM 642 C CA . LEU A 1 79 ? -8.372 3.653 -3.496 1.00 98.06 79 LEU A CA 1
ATOM 643 C C . LEU A 1 79 ? -9.612 4.541 -3.694 1.00 98.06 79 LEU A C 1
ATOM 645 O O . LEU A 1 79 ? -9.894 5.404 -2.865 1.00 98.06 79 LEU A O 1
ATOM 649 N N . ASP A 1 80 ? -10.405 4.272 -4.735 1.00 97.31 80 ASP A N 1
ATOM 650 C CA . ASP A 1 80 ? -11.644 5.010 -5.012 1.00 97.31 80 ASP A CA 1
ATOM 651 C C . ASP A 1 80 ? -12.673 4.874 -3.876 1.00 97.31 80 ASP A C 1
ATOM 653 O O . ASP A 1 80 ? -13.257 5.867 -3.439 1.00 97.31 80 ASP A O 1
ATOM 657 N N . LYS A 1 81 ? -12.873 3.658 -3.352 1.00 97.06 81 LYS A N 1
ATOM 658 C CA . LYS A 1 81 ? -13.811 3.414 -2.250 1.00 97.06 81 LYS A CA 1
ATOM 659 C C . LYS A 1 81 ? -13.358 4.112 -0.969 1.00 97.06 81 LYS A C 1
ATOM 661 O O . LYS A 1 81 ? -14.169 4.792 -0.349 1.00 97.06 81 LYS A O 1
ATOM 666 N N . LEU A 1 82 ? -12.077 4.014 -0.607 1.00 97.44 82 LEU A N 1
ATOM 667 C CA . LEU A 1 82 ? -11.534 4.697 0.572 1.00 97.44 82 LEU A CA 1
ATOM 668 C C . LEU A 1 82 ? -11.572 6.222 0.433 1.00 97.44 82 LEU A C 1
ATOM 670 O O . LEU A 1 82 ? -11.874 6.911 1.403 1.00 97.44 82 LEU A O 1
ATOM 674 N N . GLY A 1 83 ? -11.331 6.757 -0.766 1.00 96.88 83 GLY A N 1
ATOM 675 C CA . GLY A 1 83 ? -11.419 8.194 -1.032 1.00 96.88 83 GLY A CA 1
ATOM 676 C C . GLY A 1 83 ? -12.835 8.765 -0.921 1.00 96.88 83 GLY A C 1
ATOM 677 O O . GLY A 1 83 ? -12.992 9.969 -0.728 1.00 96.88 83 GLY A O 1
ATOM 678 N N . LYS A 1 84 ? -13.867 7.916 -1.014 1.00 96.38 84 LYS A N 1
ATOM 679 C CA . LYS A 1 84 ? -15.284 8.283 -0.837 1.00 96.38 84 LYS A CA 1
ATOM 680 C C . LYS A 1 84 ? -15.770 8.174 0.610 1.00 96.38 84 LYS A C 1
ATOM 682 O O . LYS A 1 84 ? -16.885 8.609 0.905 1.00 96.38 84 LYS A O 1
ATOM 687 N N . GLU A 1 85 ? -14.966 7.605 1.505 1.00 96.44 85 GLU A N 1
ATOM 688 C CA . GLU A 1 85 ? -15.309 7.503 2.921 1.00 96.44 85 GLU A CA 1
ATOM 689 C C . GLU A 1 85 ? -15.299 8.873 3.609 1.00 96.44 85 GLU A C 1
ATOM 691 O O . GLU A 1 85 ? -14.669 9.832 3.165 1.00 96.44 85 GLU A O 1
ATOM 696 N N . LYS A 1 86 ? -16.001 8.980 4.738 1.00 93.31 86 LYS A N 1
ATOM 697 C CA . LYS A 1 86 ? -15.984 10.196 5.564 1.00 93.31 86 LYS A CA 1
ATOM 698 C C . LYS A 1 86 ? -14.816 10.172 6.553 1.00 93.31 86 LYS A C 1
ATOM 700 O O . LYS A 1 86 ? -14.274 9.123 6.894 1.00 93.31 86 LYS A O 1
ATOM 705 N N . GLY A 1 87 ? -14.467 11.345 7.079 1.00 94.69 87 GLY A N 1
ATOM 706 C CA . GLY A 1 87 ? -13.459 11.473 8.132 1.00 94.69 87 GLY A CA 1
ATOM 707 C C . GLY A 1 87 ? -12.044 11.174 7.635 1.00 94.69 87 GLY A C 1
ATOM 708 O O . GLY A 1 87 ? -11.672 11.569 6.534 1.00 94.69 87 GLY A O 1
ATOM 709 N N . LEU A 1 88 ? -11.245 10.500 8.466 1.00 92.31 88 LEU A N 1
ATOM 710 C CA . LEU A 1 88 ? -9.812 10.308 8.223 1.00 92.31 88 LEU A CA 1
ATOM 711 C C . LEU A 1 88 ? -9.513 9.556 6.916 1.00 92.31 88 LEU A C 1
ATOM 713 O O . LEU A 1 88 ? -8.588 9.938 6.210 1.00 92.31 88 LEU A O 1
ATOM 717 N N . LEU A 1 89 ? -10.292 8.524 6.578 1.00 95.12 89 LEU A N 1
ATOM 718 C CA . LEU A 1 89 ? -10.084 7.762 5.341 1.00 95.12 89 LEU A CA 1
ATOM 719 C C . LEU A 1 89 ? -10.267 8.640 4.103 1.00 95.12 89 LEU A C 1
ATOM 721 O O . LEU A 1 89 ? -9.374 8.695 3.264 1.00 95.12 89 LEU A O 1
ATOM 725 N N . GLY A 1 90 ? -11.368 9.390 4.038 1.00 95.25 90 GLY A N 1
ATOM 726 C CA . GLY A 1 90 ? -11.614 10.321 2.942 1.00 95.25 90 GLY A CA 1
ATOM 727 C C . GLY A 1 90 ? -10.536 11.389 2.822 1.00 95.25 90 GLY A C 1
ATOM 728 O O . GLY A 1 90 ? -10.189 11.760 1.713 1.00 95.25 90 GLY A O 1
ATOM 729 N N . LEU A 1 91 ? -9.967 11.856 3.940 1.00 94.56 91 LEU A N 1
ATOM 730 C CA . LEU A 1 91 ? -8.863 12.822 3.925 1.00 94.56 91 LEU A CA 1
ATOM 731 C C . LEU A 1 91 ? -7.562 12.223 3.379 1.00 94.56 91 LEU A C 1
ATOM 733 O O . LEU A 1 91 ? -6.881 12.886 2.604 1.00 94.56 91 LEU A O 1
ATOM 737 N N . ILE A 1 92 ? -7.226 10.989 3.766 1.00 93.69 92 ILE A N 1
ATOM 738 C CA . ILE A 1 92 ? -6.000 10.312 3.320 1.00 93.69 92 ILE A CA 1
ATOM 739 C C . ILE A 1 92 ? -6.107 9.916 1.845 1.00 93.69 92 ILE A C 1
ATOM 741 O O . ILE A 1 92 ? -5.181 10.149 1.080 1.00 93.69 92 ILE A O 1
ATOM 745 N N . PHE A 1 93 ? -7.233 9.331 1.437 1.00 97.12 93 PHE A N 1
ATOM 746 C CA . PHE A 1 93 ? -7.403 8.716 0.118 1.00 97.12 93 PHE A CA 1
ATOM 747 C C . PHE A 1 93 ? -8.133 9.621 -0.889 1.00 97.12 93 PHE A C 1
ATOM 749 O O . PHE A 1 93 ? -8.534 9.156 -1.961 1.00 97.12 93 PHE A O 1
ATOM 756 N N . ASN A 1 94 ? -8.333 10.905 -0.568 1.00 95.19 94 ASN A N 1
ATOM 757 C CA . ASN A 1 94 ? -9.078 11.837 -1.414 1.00 95.19 94 ASN A CA 1
ATOM 758 C C . ASN A 1 94 ? -8.484 11.902 -2.826 1.00 95.19 94 ASN A C 1
ATOM 760 O O . ASN A 1 94 ? -7.322 12.266 -2.988 1.00 95.19 94 ASN A O 1
ATOM 764 N N . LYS A 1 95 ? -9.292 11.600 -3.852 1.00 94.06 95 LYS A N 1
ATOM 765 C CA . LYS A 1 95 ? -8.866 11.580 -5.268 1.00 94.06 95 LYS A CA 1
ATOM 766 C C . LYS A 1 95 ? -7.609 10.734 -5.529 1.00 94.06 95 LYS A C 1
ATOM 768 O O . LYS A 1 95 ? -6.920 10.962 -6.524 1.00 94.06 95 LYS A O 1
ATOM 773 N N . SER A 1 96 ? -7.336 9.759 -4.664 1.00 95.88 96 SER A N 1
ATOM 774 C CA . SER A 1 96 ? -6.211 8.845 -4.816 1.00 95.88 96 SER A CA 1
ATOM 775 C C . SER A 1 96 ? -6.317 8.061 -6.124 1.00 95.88 96 SER A C 1
ATOM 777 O O . SER A 1 96 ? -7.401 7.687 -6.582 1.00 95.88 96 SER A O 1
ATOM 779 N N . GLN A 1 97 ? -5.172 7.832 -6.759 1.00 96.12 97 GLN A N 1
ATOM 780 C CA . GLN A 1 97 ? -5.074 7.076 -8.002 1.00 96.12 97 GLN A CA 1
ATOM 781 C C . GLN A 1 97 ? -3.911 6.099 -7.920 1.00 96.12 97 GLN A C 1
ATOM 783 O O . GLN A 1 97 ? -2.888 6.390 -7.307 1.00 96.12 97 GLN A O 1
ATOM 788 N N . ASN A 1 98 ? -4.046 4.952 -8.584 1.00 97.06 98 ASN A N 1
ATOM 789 C CA . ASN A 1 98 ? -2.912 4.065 -8.799 1.00 97.06 98 ASN A CA 1
ATOM 790 C C . ASN A 1 98 ? -1.923 4.735 -9.767 1.00 97.06 98 ASN A C 1
ATOM 792 O O . ASN A 1 98 ? -2.320 5.150 -10.856 1.00 97.06 98 ASN A O 1
ATOM 796 N N . LYS A 1 99 ? -0.648 4.811 -9.375 1.00 97.50 99 LYS A N 1
ATOM 797 C CA . LYS A 1 99 ? 0.447 5.369 -10.188 1.00 97.50 99 LYS A CA 1
ATOM 798 C C . LYS A 1 99 ? 1.416 4.306 -10.716 1.00 97.50 99 LYS A C 1
ATOM 800 O O . LYS A 1 99 ? 2.306 4.625 -11.501 1.00 97.50 99 LYS A O 1
ATOM 805 N N . PHE A 1 100 ? 1.255 3.048 -10.304 1.00 97.12 100 PHE A N 1
ATOM 806 C CA . PHE A 1 100 ? 2.077 1.941 -10.787 1.00 97.12 100 PHE A CA 1
ATOM 807 C C . PHE A 1 100 ? 1.746 1.615 -12.244 1.00 97.12 100 PHE A C 1
ATOM 809 O O . PHE A 1 100 ? 0.578 1.474 -12.602 1.00 97.12 100 PHE A O 1
ATOM 816 N N . GLN A 1 101 ? 2.788 1.434 -13.056 1.00 95.38 101 GLN A N 1
ATOM 817 C CA . GLN A 1 101 ? 2.670 1.016 -14.459 1.00 95.38 101 GLN A CA 1
ATOM 818 C C . GLN A 1 101 ? 2.717 -0.510 -14.629 1.00 95.38 101 GLN A C 1
ATOM 820 O O . GLN A 1 101 ? 2.228 -1.037 -15.621 1.00 95.38 101 GLN A O 1
ATOM 825 N N . ASP A 1 102 ? 3.281 -1.224 -13.650 1.00 96.06 102 ASP A N 1
ATOM 826 C CA . ASP A 1 102 ? 3.484 -2.674 -13.692 1.00 96.06 102 ASP A CA 1
ATOM 827 C C . ASP A 1 102 ? 2.912 -3.352 -12.425 1.00 96.06 102 ASP A C 1
ATOM 829 O O . ASP A 1 102 ? 3.334 -3.025 -11.304 1.00 96.06 102 ASP A O 1
ATOM 833 N N . PRO A 1 103 ? 1.963 -4.301 -12.562 1.00 96.25 103 PRO A N 1
ATOM 834 C CA . PRO A 1 103 ? 1.378 -5.011 -11.428 1.00 96.25 103 PRO A CA 1
ATOM 835 C C . PRO A 1 103 ? 2.379 -5.866 -10.660 1.00 96.25 103 PRO A C 1
ATOM 837 O O . PRO A 1 103 ? 2.261 -5.977 -9.438 1.00 96.25 103 PRO A O 1
ATOM 840 N N . ALA A 1 104 ? 3.406 -6.409 -11.317 1.00 96.69 104 ALA A N 1
ATOM 841 C CA . ALA A 1 104 ? 4.465 -7.140 -10.631 1.00 96.69 104 ALA A CA 1
ATOM 842 C C . ALA A 1 104 ? 5.251 -6.216 -9.692 1.00 96.69 104 ALA A C 1
ATOM 844 O O . ALA A 1 104 ? 5.691 -6.640 -8.619 1.00 96.69 104 ALA A O 1
ATOM 845 N N . LYS A 1 105 ? 5.384 -4.933 -10.051 1.00 97.00 105 LYS A N 1
ATOM 846 C CA . LYS A 1 105 ? 6.098 -3.958 -9.227 1.00 97.00 105 LYS A CA 1
ATOM 847 C C . LYS A 1 105 ? 5.304 -3.523 -8.001 1.00 97.00 105 LYS A C 1
ATOM 849 O O . LYS A 1 105 ? 5.829 -3.534 -6.885 1.00 97.00 105 LYS A O 1
ATOM 854 N N . LEU A 1 106 ? 4.008 -3.261 -8.172 1.00 97.94 106 LEU A N 1
ATOM 855 C CA . LEU A 1 106 ? 3.112 -3.069 -7.029 1.00 97.94 106 LEU A CA 1
ATOM 856 C C . LEU A 1 106 ? 3.139 -4.295 -6.105 1.00 97.94 106 LEU A C 1
ATOM 858 O O . LEU A 1 106 ? 3.289 -4.163 -4.891 1.00 97.94 106 LEU A O 1
ATOM 862 N N . ARG A 1 107 ? 3.063 -5.503 -6.675 1.00 97.56 107 ARG A N 1
ATOM 863 C CA . ARG A 1 107 ? 3.073 -6.748 -5.903 1.00 97.56 107 ARG A CA 1
ATOM 864 C C . ARG A 1 107 ? 4.360 -6.944 -5.106 1.00 97.56 107 ARG A C 1
ATOM 866 O O . ARG A 1 107 ? 4.301 -7.373 -3.951 1.00 97.56 107 ARG A O 1
ATOM 873 N N . ARG A 1 108 ? 5.507 -6.614 -5.699 1.00 96.50 108 ARG A N 1
ATOM 874 C CA . ARG A 1 108 ? 6.810 -6.659 -5.030 1.00 96.50 108 ARG A CA 1
ATOM 875 C C . ARG A 1 108 ? 6.870 -5.676 -3.863 1.00 96.50 108 ARG A C 1
ATOM 877 O O . ARG A 1 108 ? 7.291 -6.065 -2.776 1.00 96.50 108 ARG A O 1
ATOM 884 N N . LEU A 1 109 ? 6.410 -4.436 -4.039 1.00 96.19 109 LEU A N 1
ATOM 885 C CA . LEU A 1 109 ? 6.348 -3.473 -2.934 1.00 96.19 109 LEU A CA 1
ATOM 886 C C . LEU A 1 109 ? 5.442 -3.976 -1.802 1.00 96.19 109 LEU A C 1
ATOM 888 O O . LEU A 1 109 ? 5.842 -3.960 -0.637 1.00 96.19 109 LEU A O 1
ATOM 892 N N . LEU A 1 110 ? 4.256 -4.481 -2.151 1.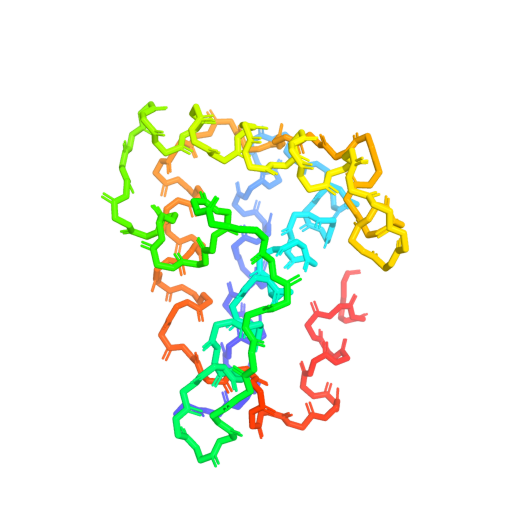00 96.44 110 LEU A N 1
ATOM 893 C CA . LEU A 1 110 ? 3.293 -5.015 -1.193 1.00 96.44 110 LEU A CA 1
ATOM 894 C C . LEU A 1 110 ? 3.873 -6.172 -0.383 1.00 96.44 110 LEU A C 1
ATOM 896 O O . LEU A 1 110 ? 3.867 -6.123 0.840 1.00 96.44 110 LEU A O 1
ATOM 900 N N . VAL A 1 111 ? 4.371 -7.221 -1.033 1.00 94.75 111 VAL A N 1
ATOM 901 C CA . VAL A 1 111 ? 4.678 -8.480 -0.339 1.00 94.75 111 VAL A CA 1
ATOM 902 C C . VAL A 1 111 ? 6.140 -8.612 0.045 1.00 94.75 111 VAL A C 1
ATOM 904 O O . VAL A 1 111 ? 6.429 -9.133 1.120 1.00 94.75 111 VAL A O 1
ATOM 907 N N . ASP A 1 112 ? 7.067 -8.125 -0.776 1.00 92.38 112 ASP A N 1
ATOM 908 C CA . ASP A 1 112 ? 8.494 -8.315 -0.518 1.00 92.38 112 ASP A CA 1
ATOM 909 C C . ASP A 1 112 ? 9.131 -7.204 0.306 1.00 92.38 112 ASP A C 1
ATOM 911 O O . ASP A 1 112 ? 10.159 -7.459 0.935 1.00 92.38 112 ASP A O 1
ATOM 915 N N . LEU A 1 113 ? 8.550 -6.003 0.303 1.00 93.69 113 LEU A N 1
ATOM 916 C CA . LEU A 1 113 ? 9.088 -4.856 1.033 1.00 93.69 113 LEU A CA 1
ATOM 917 C C . LEU A 1 113 ? 8.229 -4.521 2.251 1.00 93.69 113 LEU A C 1
ATOM 919 O O . LEU A 1 113 ? 8.698 -4.638 3.376 1.00 93.69 113 LEU A O 1
ATOM 923 N N . ILE A 1 114 ? 6.961 -4.164 2.055 1.00 94.75 114 ILE A N 1
ATOM 924 C CA . ILE A 1 114 ? 6.087 -3.748 3.160 1.00 94.75 114 ILE A CA 1
ATOM 925 C C . ILE A 1 114 ? 5.587 -4.962 3.956 1.00 94.75 114 ILE A C 1
ATOM 927 O O . ILE A 1 114 ? 5.588 -4.953 5.186 1.00 94.75 114 ILE A O 1
ATOM 931 N N . GLY A 1 115 ? 5.165 -6.021 3.264 1.00 93.88 115 GLY A N 1
ATOM 932 C CA . GLY A 1 115 ? 4.458 -7.162 3.845 1.00 93.88 115 GLY A CA 1
ATOM 933 C C . GLY A 1 115 ? 5.293 -8.036 4.778 1.00 93.88 115 GLY A C 1
ATOM 934 O O . GLY A 1 115 ? 4.732 -8.639 5.691 1.00 93.88 115 GLY A O 1
ATOM 935 N N . LYS A 1 116 ? 6.616 -8.078 4.581 1.00 91.94 116 LYS A N 1
ATOM 936 C CA . LYS A 1 116 ? 7.558 -8.856 5.408 1.00 91.94 116 LYS A CA 1
ATOM 937 C C . LYS A 1 116 ? 7.902 -8.192 6.738 1.00 91.94 116 LYS A C 1
ATOM 939 O O . LYS A 1 116 ? 8.538 -8.821 7.579 1.00 91.94 116 LYS A O 1
ATOM 944 N N . GLU A 1 117 ? 7.472 -6.954 6.932 1.00 91.19 117 GLU A N 1
ATOM 945 C CA . GLU A 1 117 ? 7.840 -6.145 8.082 1.00 91.19 117 GLU A CA 1
ATOM 946 C C . GLU A 1 117 ? 6.633 -5.885 8.996 1.00 91.19 117 GLU A C 1
ATOM 948 O O . GLU A 1 117 ? 5.469 -5.959 8.578 1.00 91.19 117 GLU A O 1
ATOM 953 N N . ASN A 1 118 ? 6.918 -5.592 10.268 1.00 88.50 118 ASN A N 1
ATOM 954 C CA . ASN A 1 118 ? 5.917 -5.172 11.248 1.00 88.50 118 ASN A CA 1
ATOM 955 C C . ASN A 1 118 ? 6.047 -3.666 11.496 1.00 88.50 118 ASN A C 1
ATOM 957 O O . ASN A 1 118 ? 6.863 -3.222 12.302 1.00 88.50 118 ASN A O 1
ATOM 961 N N . TRP A 1 119 ? 5.260 -2.876 10.776 1.00 90.81 119 TRP A N 1
ATOM 962 C CA . TRP A 1 119 ? 5.378 -1.421 10.753 1.00 90.81 119 TRP A CA 1
ATOM 963 C C . TRP A 1 119 ? 4.835 -0.780 12.025 1.00 90.81 119 TRP A C 1
ATOM 965 O O . TRP A 1 119 ? 5.369 0.217 12.499 1.00 90.81 119 TRP A O 1
ATOM 975 N N . SER A 1 120 ? 3.814 -1.357 12.650 1.00 86.38 120 SER A N 1
ATOM 976 C CA . SER A 1 120 ? 3.201 -0.817 13.864 1.00 86.38 120 SER A CA 1
ATOM 977 C C . SER A 1 120 ? 4.177 -0.750 15.034 1.00 86.38 120 SER A C 1
ATOM 979 O O . SER A 1 120 ? 4.108 0.211 15.798 1.00 86.38 120 SER A O 1
ATOM 981 N N . VAL A 1 121 ? 5.118 -1.694 15.126 1.00 85.38 121 VAL A N 1
ATOM 982 C CA . VAL A 1 121 ? 6.123 -1.752 16.202 1.00 85.38 121 VAL A CA 1
ATOM 983 C C . VAL A 1 121 ? 7.410 -0.979 15.895 1.00 85.38 121 VAL A C 1
ATOM 985 O O . VAL A 1 121 ? 8.221 -0.783 16.796 1.00 85.38 121 VAL A O 1
ATOM 988 N N . MET A 1 122 ? 7.612 -0.525 14.652 1.00 85.69 122 MET A N 1
ATOM 989 C CA . MET A 1 122 ? 8.765 0.314 14.306 1.00 85.69 122 MET A CA 1
ATOM 990 C C . MET A 1 122 ? 8.679 1.678 14.998 1.00 85.69 122 MET A C 1
ATOM 992 O O . MET A 1 122 ? 7.582 2.234 15.153 1.00 85.69 122 MET A O 1
ATOM 996 N N . SER A 1 123 ? 9.837 2.223 15.387 1.00 81.56 123 SER A N 1
ATOM 997 C CA . SER A 1 123 ? 9.923 3.551 15.999 1.00 81.56 123 SER A CA 1
ATOM 998 C C . SER A 1 123 ? 9.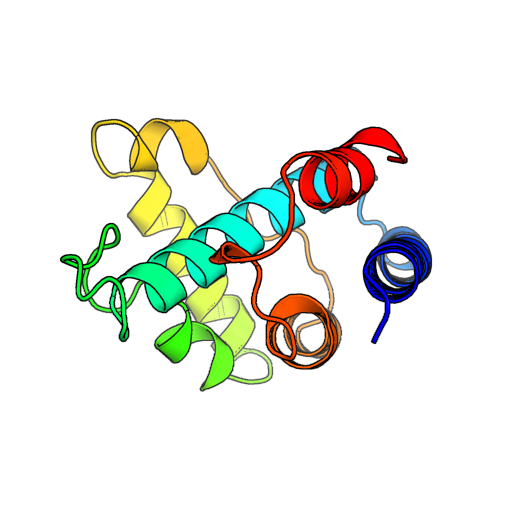407 4.638 15.054 1.00 81.56 123 SER A C 1
ATOM 1000 O O . SER A 1 123 ? 9.319 4.448 13.837 1.00 81.56 123 SER A O 1
ATOM 1002 N N . ALA A 1 124 ? 9.030 5.778 15.635 1.00 82.12 124 ALA A N 1
ATOM 1003 C CA . ALA A 1 124 ? 8.620 6.944 14.863 1.00 82.12 124 ALA A CA 1
ATOM 1004 C C . ALA A 1 124 ? 9.741 7.404 13.922 1.00 82.12 124 ALA A C 1
ATOM 1006 O O . ALA A 1 124 ? 9.447 7.665 12.764 1.00 82.12 124 ALA A O 1
ATOM 1007 N N . ASP A 1 125 ? 10.997 7.377 14.376 1.00 81.94 125 ASP A N 1
ATOM 1008 C CA . ASP A 1 125 ? 12.167 7.763 13.576 1.00 81.94 125 ASP A CA 1
ATOM 1009 C C . ASP A 1 125 ? 12.282 6.931 12.299 1.00 81.94 125 ASP A C 1
ATOM 1011 O O . ASP A 1 125 ? 12.410 7.475 11.219 1.00 81.94 125 ASP A O 1
ATOM 1015 N N . VAL A 1 126 ? 12.106 5.611 12.387 1.00 80.56 126 VAL A N 1
ATOM 1016 C CA . VAL A 1 126 ? 12.202 4.716 11.220 1.00 80.56 126 VAL A CA 1
ATOM 1017 C C . VAL A 1 126 ? 11.094 4.983 10.207 1.00 80.56 126 VAL A C 1
ATOM 1019 O O . VAL A 1 126 ? 11.300 4.870 9.000 1.00 80.56 126 VAL A O 1
ATOM 1022 N N . LYS A 1 127 ? 9.896 5.309 10.697 1.00 82.38 127 LYS A N 1
ATOM 1023 C CA . LYS A 1 127 ? 8.789 5.723 9.833 1.00 82.38 127 LYS A CA 1
ATOM 1024 C C . LYS A 1 127 ? 9.095 7.083 9.217 1.00 82.38 127 LYS A C 1
ATOM 1026 O O . LYS A 1 127 ? 8.886 7.229 8.024 1.00 82.38 127 LYS A O 1
ATOM 1031 N N . GLY A 1 128 ? 9.613 8.022 10.008 1.00 82.69 128 GLY A N 1
ATOM 1032 C CA . GLY A 1 128 ? 10.096 9.327 9.565 1.00 82.69 128 GLY A CA 1
ATOM 1033 C C . GLY A 1 128 ? 11.117 9.183 8.446 1.00 82.69 128 GLY A C 1
ATOM 1034 O O . GLY A 1 128 ? 10.852 9.648 7.351 1.00 82.69 128 GLY A O 1
ATOM 1035 N N . ASP A 1 129 ? 12.184 8.414 8.650 1.00 83.88 129 ASP A N 1
ATOM 1036 C CA . ASP A 1 129 ? 13.236 8.134 7.664 1.00 83.88 129 ASP A CA 1
ATOM 1037 C C . ASP A 1 129 ? 12.689 7.533 6.358 1.00 83.88 129 ASP A C 1
ATOM 1039 O O . ASP A 1 129 ? 13.205 7.805 5.271 1.00 83.88 129 ASP A O 1
ATOM 1043 N N . ALA A 1 130 ? 11.627 6.722 6.438 1.00 80.44 130 ALA A N 1
ATOM 1044 C CA . ALA A 1 130 ? 10.966 6.170 5.258 1.00 80.44 130 ALA A CA 1
ATOM 1045 C C . ALA A 1 130 ? 10.249 7.240 4.409 1.00 80.44 130 ALA A C 1
ATOM 1047 O O . ALA A 1 130 ? 10.069 7.011 3.214 1.00 80.44 130 ALA A O 1
ATOM 1048 N N . TYR A 1 131 ? 9.868 8.378 5.002 1.00 77.62 131 TYR A N 1
ATOM 1049 C CA . TYR A 1 131 ? 9.235 9.521 4.329 1.00 77.62 131 TYR A CA 1
ATOM 1050 C C . TYR A 1 131 ? 10.184 10.710 4.091 1.00 77.62 131 TYR A C 1
ATOM 1052 O O . TYR A 1 131 ? 10.007 11.425 3.114 1.00 77.62 131 TYR A O 1
ATOM 1060 N N . GLU A 1 132 ? 11.158 10.944 4.974 1.00 75.00 132 GLU A N 1
ATOM 1061 C CA . GLU A 1 132 ? 12.007 12.145 5.017 1.00 75.00 132 GLU A CA 1
ATOM 1062 C C . GLU A 1 132 ? 13.362 11.970 4.367 1.00 75.00 132 GLU A C 1
ATOM 1064 O O . GLU A 1 132 ? 13.912 12.952 3.877 1.00 75.00 132 GLU A O 1
ATOM 1069 N N . GLY A 1 133 ? 13.899 10.743 4.315 1.00 62.53 133 GLY A N 1
ATOM 1070 C CA . GLY A 1 133 ? 15.086 10.529 3.489 1.00 62.53 133 GLY A CA 1
ATOM 1071 C C . GLY A 1 133 ? 14.834 11.002 2.051 1.00 62.53 133 GLY A C 1
ATOM 1072 O O . GLY A 1 133 ? 15.804 11.312 1.363 1.00 62.53 133 GLY A O 1
ATOM 1073 N N . LEU A 1 134 ? 13.528 10.993 1.691 1.00 55.16 134 LEU A N 1
ATOM 1074 C CA . LEU A 1 134 ? 12.762 11.132 0.462 1.00 55.16 134 LEU A CA 1
ATOM 1075 C C . LEU A 1 134 ? 13.405 11.887 -0.737 1.00 55.16 134 LEU A C 1
ATOM 1077 O O . LEU A 1 134 ? 13.262 13.125 -0.668 1.00 55.16 134 LEU A O 1
#

Foldseek 3Di:
DDLVVLLVVLVVLLVVQVVVVQDPVNSLLVVLLLLVQLQQVLCCDPPNVDPRPADPLLHLVNLLVDAWVRNQVSPQVSLVVQCPDDDPSVVSSPVNGDPGPGRVSVNCCSCVRSVVDDSNPDDPVSVCSSNPVD